Protein AF-A0A817XQY6-F1 (afdb_monomer_lite)

Foldseek 3Di:
DDDPPPPPLQAAPVPRDRDQWDADPVVRGIHHPVVVVVVVVVVVVVVVVVVVVVVVVVVVVVVVVVD

Sequence (67 aa):
MASSLSNVKQSCVKCDKGGGIAICSGCQQQFCVKHFVEHRQDLAIQMDNIGQQHDLLRRDLLKESSE

Secondary structure (DSSP, 8-state):
------------TTT---SSEEEETTTTEEEEHHHHHHHHHHHHHHHHHHHHHHHHHHHHHHHHTT-

Radius of gyration: 20.7 Å; chains: 1; bounding box: 34×32×66 Å

Structure (mmCIF, N/CA/C/O backbone):
data_AF-A0A817XQY6-F1
#
_entry.id   AF-A0A817XQY6-F1
#
loop_
_atom_site.group_PDB
_atom_site.id
_atom_site.type_symbol
_atom_site.label_atom_id
_atom_site.label_alt_id
_atom_site.label_comp_id
_atom_site.label_asym_id
_atom_site.label_entity_id
_atom_site.label_seq_id
_atom_site.pdbx_PDB_ins_code
_atom_site.Cartn_x
_atom_site.Cartn_y
_atom_site.Cartn_z
_atom_site.occupancy
_atom_site.B_iso_or_equiv
_atom_site.auth_seq_id
_atom_site.auth_comp_id
_atom_site.auth_asym_id
_atom_site.auth_atom_id
_atom_site.pdbx_PDB_model_num
ATOM 1 N N . MET A 1 1 ? 0.806 -30.666 -34.650 1.00 42.25 1 MET A N 1
ATOM 2 C CA . MET A 1 1 ? 0.349 -29.273 -34.467 1.00 42.25 1 MET A CA 1
ATOM 3 C C . MET A 1 1 ? 1.289 -28.633 -33.460 1.00 42.25 1 MET A C 1
ATOM 5 O O . MET A 1 1 ? 1.420 -29.172 -32.371 1.00 42.25 1 MET A O 1
ATOM 9 N N . ALA A 1 2 ? 2.053 -27.620 -33.872 1.00 41.72 2 ALA A N 1
ATOM 10 C CA . ALA A 1 2 ? 3.106 -27.018 -33.057 1.00 41.72 2 ALA A CA 1
ATOM 11 C C . ALA A 1 2 ? 2.493 -26.157 -31.944 1.00 41.72 2 ALA A C 1
ATOM 13 O O . ALA A 1 2 ? 1.705 -25.255 -32.220 1.00 41.72 2 ALA A O 1
ATOM 14 N N . SER A 1 3 ? 2.838 -26.457 -30.695 1.00 50.81 3 SER A N 1
ATOM 15 C CA . SER A 1 3 ? 2.468 -25.655 -29.533 1.00 50.81 3 SER A CA 1
ATOM 16 C C . SER A 1 3 ? 3.202 -24.318 -29.599 1.00 50.81 3 SER A C 1
ATOM 18 O O . SER A 1 3 ? 4.424 -24.266 -29.464 1.00 50.81 3 SER A O 1
ATOM 20 N N . SER A 1 4 ? 2.462 -23.238 -29.835 1.00 48.94 4 SER A N 1
ATOM 21 C CA . SER A 1 4 ? 2.971 -21.872 -29.772 1.00 48.94 4 SER A CA 1
ATOM 22 C C . SER A 1 4 ? 3.478 -21.578 -28.359 1.00 48.94 4 SER A C 1
ATOM 24 O O . SER A 1 4 ? 2.698 -21.280 -27.459 1.00 48.94 4 SER A O 1
ATOM 26 N N . LEU A 1 5 ? 4.793 -21.659 -28.153 1.00 53.88 5 LEU A N 1
ATOM 27 C CA . LEU A 1 5 ? 5.465 -21.083 -26.992 1.00 53.88 5 LEU A CA 1
ATOM 28 C C . LEU A 1 5 ? 5.443 -19.561 -27.156 1.00 53.88 5 LEU A C 1
ATOM 30 O O . LEU A 1 5 ? 6.395 -18.953 -27.645 1.00 53.88 5 LEU A O 1
ATOM 34 N N . SER A 1 6 ? 4.335 -18.930 -26.773 1.00 52.09 6 SER A N 1
ATOM 35 C CA . SER A 1 6 ? 4.337 -17.501 -26.495 1.00 52.09 6 SER A CA 1
ATOM 36 C C . SER A 1 6 ? 5.249 -17.291 -25.292 1.00 52.09 6 SER A C 1
ATOM 38 O O . SER A 1 6 ? 4.857 -17.534 -24.153 1.00 52.09 6 SER A O 1
ATOM 40 N N . ASN A 1 7 ? 6.489 -16.885 -25.554 1.00 51.12 7 ASN A N 1
ATOM 41 C CA . ASN A 1 7 ? 7.388 -16.329 -24.557 1.00 51.12 7 ASN A CA 1
ATOM 42 C C . ASN A 1 7 ? 6.733 -15.033 -24.060 1.00 51.12 7 ASN A C 1
ATOM 44 O O . ASN A 1 7 ? 6.957 -13.960 -24.623 1.00 51.12 7 ASN A O 1
ATOM 48 N N . VAL A 1 8 ? 5.808 -15.150 -23.101 1.00 58.94 8 VAL A N 1
ATOM 49 C CA . VAL A 1 8 ? 5.124 -14.008 -22.495 1.00 58.94 8 VAL A CA 1
ATOM 50 C C . VAL A 1 8 ? 6.209 -13.247 -21.756 1.00 58.94 8 VAL A C 1
ATOM 52 O O . VAL A 1 8 ? 6.589 -13.609 -20.644 1.00 58.94 8 VAL A O 1
ATOM 55 N N . LYS A 1 9 ? 6.767 -12.224 -22.413 1.00 60.50 9 LYS A N 1
ATOM 56 C CA . LYS A 1 9 ? 7.595 -11.215 -21.762 1.00 60.50 9 LYS A CA 1
ATOM 57 C C . LYS A 1 9 ? 6.742 -10.628 -20.655 1.00 60.50 9 LYS A C 1
ATOM 59 O O . LYS A 1 9 ? 5.863 -9.811 -20.902 1.00 60.50 9 LYS A O 1
ATOM 64 N N . GLN A 1 10 ? 6.988 -11.123 -19.457 1.00 71.56 10 GLN A N 1
ATOM 65 C CA . GLN A 1 10 ? 6.343 -10.700 -18.239 1.00 71.56 10 GLN A CA 1
ATOM 66 C C . GLN A 1 10 ? 6.506 -9.183 -18.098 1.00 71.56 10 GLN A C 1
ATOM 68 O O . GLN A 1 10 ? 7.625 -8.666 -18.041 1.00 71.56 10 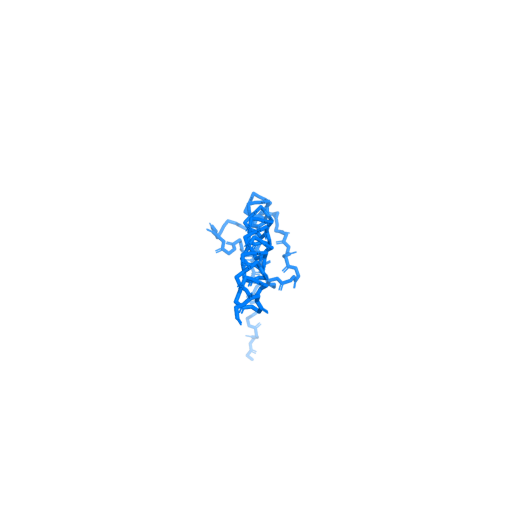GLN A O 1
ATOM 73 N N . SER A 1 11 ? 5.385 -8.465 -18.176 1.00 85.12 11 SER A N 1
ATOM 74 C CA . SER A 1 11 ? 5.329 -7.007 -18.163 1.00 85.12 11 SER A CA 1
ATOM 75 C C . SER A 1 11 ? 4.978 -6.500 -16.767 1.00 85.12 11 SER A C 1
ATOM 77 O O . SER A 1 11 ? 4.430 -7.209 -15.926 1.00 85.12 11 SER A O 1
ATOM 79 N N . CYS A 1 12 ? 5.337 -5.249 -16.493 1.00 90.50 12 CYS A N 1
ATOM 80 C CA . CYS A 1 12 ? 4.932 -4.589 -15.261 1.00 90.50 12 CYS A CA 1
ATOM 81 C C . CYS A 1 12 ? 3.409 -4.408 -15.221 1.00 90.50 12 CYS A C 1
ATOM 83 O O . CYS A 1 12 ? 2.881 -3.670 -16.049 1.00 90.50 12 CYS A O 1
ATOM 85 N N . VAL A 1 13 ? 2.739 -4.933 -14.193 1.00 90.44 13 VAL A N 1
ATOM 86 C CA . VAL A 1 13 ? 1.276 -4.836 -14.016 1.00 90.44 13 VAL A CA 1
ATOM 87 C C . VAL A 1 13 ? 0.750 -3.392 -13.975 1.00 90.44 13 VAL A C 1
ATOM 89 O O . VAL A 1 13 ? -0.403 -3.150 -14.307 1.00 90.44 13 VAL A O 1
ATOM 92 N N . LYS A 1 14 ? 1.588 -2.413 -13.588 1.00 90.44 14 LYS A N 1
ATOM 93 C CA . LYS A 1 14 ? 1.213 -0.984 -13.559 1.00 90.44 14 LYS A CA 1
ATOM 94 C C . LYS A 1 14 ? 1.421 -0.231 -14.884 1.00 90.44 14 LYS A C 1
ATOM 96 O O . LYS A 1 14 ? 0.825 0.826 -15.052 1.00 90.44 14 LYS A O 1
ATOM 101 N N . CYS A 1 15 ? 2.306 -0.668 -15.788 1.00 90.25 15 CYS A N 1
ATOM 102 C CA . CYS A 1 15 ? 2.679 0.172 -16.945 1.00 90.25 15 CYS A CA 1
ATOM 103 C C . CYS A 1 15 ? 3.041 -0.557 -18.238 1.00 90.25 15 CYS A C 1
ATOM 105 O O . CYS A 1 15 ? 3.465 0.101 -19.187 1.00 90.25 15 CYS A O 1
ATOM 107 N N . ASP A 1 16 ? 2.965 -1.886 -18.256 1.00 79.81 16 ASP A N 1
ATOM 108 C CA . ASP A 1 16 ? 3.234 -2.750 -19.409 1.00 79.81 16 ASP A CA 1
ATOM 109 C C . ASP A 1 16 ? 4.615 -2.600 -20.072 1.00 79.81 16 ASP A C 1
ATOM 111 O O . ASP A 1 16 ? 4.888 -3.169 -21.129 1.00 79.81 16 ASP A O 1
ATOM 115 N N . LYS A 1 17 ? 5.554 -1.896 -19.427 1.00 79.00 17 LYS A N 1
ATOM 116 C CA . LYS A 1 17 ? 6.945 -1.779 -19.884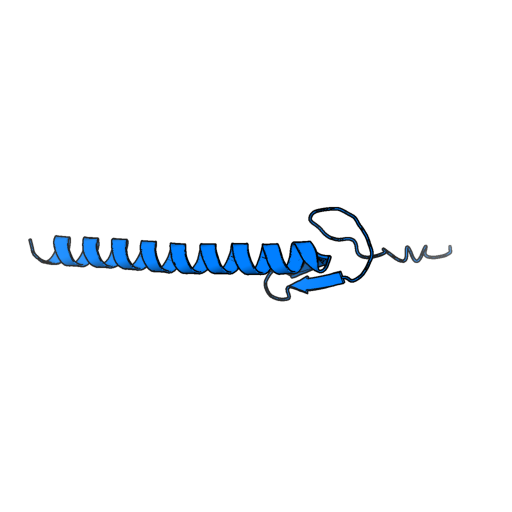 1.00 79.00 17 LYS A CA 1
ATOM 117 C C . LYS A 1 17 ? 7.764 -2.962 -19.359 1.00 79.00 17 LYS A C 1
ATOM 119 O O . LYS A 1 17 ? 7.832 -3.197 -18.153 1.00 79.00 17 LYS A O 1
ATOM 124 N N . GLY A 1 18 ? 8.364 -3.719 -20.280 1.00 61.53 18 GLY A N 1
ATOM 125 C CA . GLY A 1 18 ? 8.995 -5.023 -20.030 1.00 61.53 18 GLY A CA 1
ATOM 126 C C . GLY A 1 18 ? 10.523 -4.998 -19.954 1.00 61.53 18 GLY A C 1
ATOM 127 O O . GLY A 1 18 ? 11.191 -5.561 -20.819 1.00 61.53 18 GLY A O 1
ATOM 128 N N . GLY A 1 19 ? 11.087 -4.375 -18.918 1.00 64.62 19 GLY A N 1
ATOM 129 C CA . GLY A 1 19 ? 12.522 -4.456 -18.627 1.00 64.62 19 GLY A CA 1
ATOM 130 C C . GLY A 1 19 ? 12.801 -4.323 -17.131 1.00 64.62 19 GLY A C 1
ATOM 131 O O . GLY A 1 19 ? 12.302 -3.391 -16.505 1.00 64.62 19 GLY A O 1
ATOM 132 N N . GLY A 1 20 ? 13.578 -5.255 -16.563 1.00 65.75 20 GLY A N 1
ATOM 133 C CA . GLY A 1 20 ? 13.943 -5.262 -15.139 1.00 65.75 20 GLY A CA 1
ATOM 134 C C . GLY A 1 20 ? 12.743 -5.502 -14.220 1.00 65.75 20 GLY A C 1
ATOM 135 O O . GLY A 1 20 ? 12.314 -4.591 -13.510 1.00 65.75 20 GLY A O 1
ATOM 136 N N . ILE A 1 21 ? 12.179 -6.712 -14.277 1.00 79.19 21 ILE A N 1
ATOM 137 C CA . ILE A 1 21 ? 11.000 -7.089 -13.493 1.00 79.19 21 ILE A CA 1
ATOM 138 C C . ILE A 1 21 ? 11.382 -7.656 -12.122 1.00 79.19 21 ILE A C 1
ATOM 140 O O . ILE A 1 21 ? 12.254 -8.513 -12.009 1.00 79.19 21 ILE A O 1
ATOM 144 N N . ALA A 1 22 ? 10.700 -7.175 -11.087 1.00 88.75 22 ALA A N 1
ATOM 145 C CA . ALA A 1 22 ? 10.714 -7.718 -9.737 1.00 88.75 22 ALA A CA 1
ATOM 146 C C . ALA A 1 22 ? 9.331 -8.298 -9.417 1.00 88.75 22 ALA A C 1
ATOM 148 O O . ALA A 1 22 ? 8.304 -7.755 -9.836 1.00 88.75 22 ALA A O 1
ATOM 149 N N . ILE A 1 23 ? 9.308 -9.405 -8.678 1.00 91.75 23 ILE A N 1
ATOM 150 C CA . ILE A 1 23 ? 8.079 -10.099 -8.287 1.00 91.75 23 ILE A CA 1
ATOM 151 C C . ILE A 1 23 ? 7.839 -9.850 -6.801 1.00 91.75 23 ILE A C 1
ATOM 153 O O . ILE A 1 23 ? 8.720 -10.091 -5.976 1.00 91.75 23 ILE A O 1
ATOM 157 N N . CYS A 1 24 ? 6.641 -9.391 -6.451 1.00 94.31 24 CYS A N 1
ATOM 158 C CA . CYS A 1 24 ? 6.178 -9.398 -5.069 1.00 94.31 24 CYS A CA 1
ATOM 159 C C . CYS A 1 24 ? 5.538 -10.759 -4.781 1.00 94.31 24 CYS A C 1
ATOM 161 O O . CYS A 1 24 ? 4.434 -11.019 -5.254 1.00 94.31 24 CYS A O 1
ATOM 163 N N . SER A 1 25 ? 6.199 -11.628 -4.012 1.00 92.75 25 SER A N 1
ATOM 164 C CA . SER A 1 25 ? 5.670 -12.969 -3.706 1.00 92.75 25 SER A CA 1
ATOM 165 C C . SER A 1 25 ? 4.374 -12.938 -2.892 1.00 92.75 25 SER A C 1
ATOM 167 O O . SER A 1 25 ? 3.542 -13.822 -3.053 1.00 92.75 25 SER A O 1
ATOM 169 N N . GLY A 1 26 ? 4.177 -11.915 -2.051 1.00 93.31 26 GLY A N 1
ATOM 170 C CA . GLY A 1 26 ? 2.949 -11.760 -1.262 1.00 93.31 26 GLY A CA 1
ATOM 171 C C . GLY A 1 26 ? 1.728 -11.440 -2.126 1.00 93.31 26 GLY A C 1
ATOM 172 O O . GLY A 1 26 ? 0.668 -12.027 -1.941 1.00 93.31 26 GLY A O 1
ATOM 173 N N . CYS A 1 27 ? 1.889 -10.552 -3.110 1.00 93.44 27 CYS A N 1
ATOM 174 C CA . CYS A 1 27 ? 0.810 -10.166 -4.024 1.00 93.44 27 CYS A CA 1
ATOM 175 C C . CYS A 1 27 ? 0.759 -11.017 -5.301 1.00 93.44 27 CYS A C 1
ATOM 177 O O . CYS A 1 27 ? -0.196 -10.904 -6.061 1.00 93.44 27 CYS A O 1
ATOM 179 N N . GLN A 1 28 ? 1.787 -11.833 -5.554 1.00 91.81 28 GLN A N 1
ATOM 180 C CA . GLN A 1 28 ? 1.981 -12.614 -6.782 1.00 91.81 28 GLN A CA 1
ATOM 181 C C . GLN A 1 28 ? 1.922 -11.751 -8.055 1.00 91.81 28 GLN A C 1
ATOM 18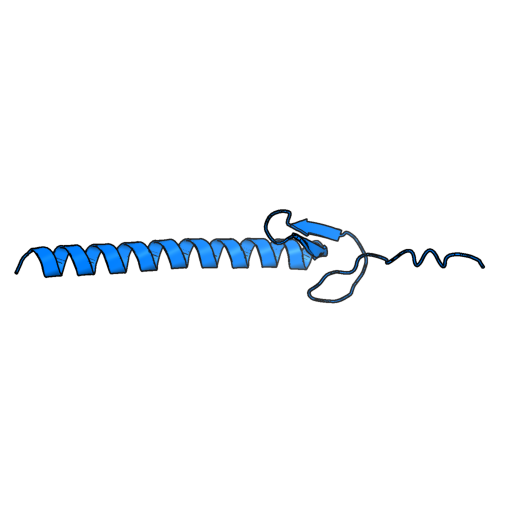3 O O . GLN A 1 28 ? 1.453 -12.179 -9.107 1.00 91.81 28 GLN A O 1
ATOM 188 N N . GLN A 1 29 ? 2.413 -10.514 -7.957 1.00 90.88 29 GLN A N 1
ATOM 189 C CA . GLN A 1 29 ? 2.393 -9.522 -9.032 1.00 90.88 29 GLN A CA 1
ATOM 190 C C . GLN A 1 29 ? 3.804 -9.119 -9.445 1.00 90.88 29 GLN A C 1
ATOM 192 O O . GLN A 1 29 ? 4.752 -9.175 -8.656 1.00 90.88 29 GLN A O 1
ATOM 197 N N . GLN A 1 30 ? 3.925 -8.695 -10.699 1.00 90.88 30 GLN A N 1
ATOM 198 C CA . GLN A 1 30 ? 5.196 -8.357 -11.324 1.00 90.88 30 GLN A CA 1
ATOM 199 C C . GLN A 1 30 ? 5.230 -6.887 -11.689 1.00 90.88 30 GLN A C 1
ATOM 201 O O . GLN A 1 30 ? 4.284 -6.340 -12.255 1.00 90.88 30 GLN A O 1
ATOM 206 N N . PHE A 1 31 ? 6.345 -6.246 -11.381 1.00 92.31 31 PHE A N 1
ATOM 207 C CA . PHE A 1 31 ? 6.500 -4.811 -11.524 1.00 92.31 31 PHE A CA 1
ATOM 208 C C . PHE A 1 31 ? 7.856 -4.507 -12.141 1.00 92.31 31 PHE A C 1
ATOM 210 O O . PHE A 1 31 ? 8.828 -5.214 -11.891 1.00 92.31 31 PHE A O 1
ATOM 217 N N . CYS A 1 32 ? 7.963 -3.420 -12.898 1.00 92.69 32 CYS A N 1
ATOM 218 C CA . CYS A 1 32 ? 9.275 -2.838 -13.150 1.00 92.69 32 CYS A CA 1
ATOM 219 C C . CYS A 1 32 ? 9.818 -2.247 -11.841 1.00 92.69 32 CYS A C 1
ATOM 221 O O . CYS A 1 32 ? 9.045 -1.924 -10.936 1.00 92.69 32 CYS A O 1
ATOM 223 N N . VAL A 1 33 ? 11.135 -2.057 -11.751 1.00 90.19 33 VAL A N 1
ATOM 224 C CA . VAL A 1 33 ? 11.807 -1.571 -10.528 1.00 90.19 33 VAL A CA 1
ATOM 225 C C . VAL A 1 33 ? 11.112 -0.354 -9.902 1.00 90.19 33 VAL A C 1
ATOM 227 O O . VAL A 1 33 ? 10.868 -0.342 -8.699 1.00 90.19 33 VAL A O 1
ATOM 230 N N . LYS A 1 34 ? 10.725 0.643 -10.712 1.00 92.06 34 LYS A N 1
ATOM 231 C CA . LYS A 1 34 ? 10.021 1.842 -10.228 1.00 92.06 34 LYS A CA 1
ATOM 232 C C . LYS A 1 34 ? 8.704 1.487 -9.527 1.00 92.06 34 LYS A C 1
ATOM 234 O O . LYS A 1 34 ? 8.504 1.839 -8.370 1.00 92.06 34 LYS A O 1
ATOM 239 N N . HIS A 1 35 ? 7.828 0.758 -10.216 1.00 93.81 35 HIS A N 1
ATOM 240 C CA . HIS A 1 35 ? 6.516 0.398 -9.680 1.00 93.81 35 HIS A CA 1
ATOM 241 C C . HIS A 1 35 ? 6.599 -0.633 -8.551 1.00 93.81 35 HIS A C 1
ATOM 243 O O . HIS A 1 35 ? 5.682 -0.699 -7.741 1.00 93.81 35 HIS A O 1
ATOM 249 N N . PHE A 1 36 ? 7.690 -1.400 -8.460 1.00 94.00 36 PHE A N 1
ATOM 250 C CA . PHE A 1 36 ? 7.954 -2.280 -7.323 1.00 94.00 36 PHE A CA 1
ATOM 251 C C . PHE A 1 36 ? 8.236 -1.481 -6.044 1.00 94.00 36 PHE A C 1
ATOM 253 O O . PHE A 1 36 ? 7.712 -1.809 -4.981 1.00 94.00 36 PHE A O 1
ATOM 260 N N . VAL A 1 37 ? 9.029 -0.407 -6.143 1.00 94.50 37 VAL A N 1
ATOM 261 C CA . VAL A 1 37 ? 9.307 0.490 -5.009 1.00 94.50 37 VAL A CA 1
ATOM 262 C C . VAL A 1 37 ? 8.039 1.211 -4.563 1.00 94.50 37 VAL A C 1
ATOM 264 O O . VAL A 1 37 ? 7.748 1.226 -3.369 1.00 94.50 37 VAL A O 1
ATOM 267 N N . GLU A 1 38 ? 7.260 1.742 -5.507 1.00 96.44 38 GLU A N 1
ATOM 268 C CA . GLU A 1 38 ? 5.958 2.353 -5.209 1.00 96.44 38 GLU A CA 1
ATOM 269 C C . GLU A 1 38 ? 5.013 1.346 -4.547 1.00 96.44 38 GLU A C 1
ATOM 271 O O . GLU A 1 38 ? 4.454 1.627 -3.497 1.00 96.44 38 GLU A O 1
ATOM 276 N N . HIS A 1 39 ? 4.907 0.130 -5.091 1.00 96.00 39 HIS A N 1
ATOM 277 C CA . HIS A 1 39 ? 4.087 -0.929 -4.507 1.00 96.00 39 HIS A CA 1
ATOM 278 C C . HIS A 1 39 ? 4.491 -1.251 -3.060 1.00 96.00 39 HIS A C 1
ATOM 280 O O . HIS A 1 39 ? 3.632 -1.400 -2.193 1.00 96.00 39 HIS A O 1
ATOM 286 N N . ARG A 1 40 ? 5.795 -1.315 -2.765 1.00 96.31 40 ARG A N 1
ATOM 287 C CA . ARG A 1 40 ? 6.281 -1.518 -1.393 1.00 96.31 40 ARG A CA 1
ATOM 288 C C . ARG A 1 40 ? 5.886 -0.365 -0.464 1.00 96.31 40 ARG A C 1
ATOM 290 O O . ARG A 1 40 ? 5.576 -0.620 0.696 1.00 96.31 40 ARG A O 1
ATOM 297 N N . GLN A 1 41 ? 5.917 0.877 -0.946 1.00 98.06 41 GLN A N 1
ATOM 298 C CA . GLN A 1 41 ? 5.468 2.041 -0.172 1.00 98.06 41 GLN A CA 1
ATOM 299 C C . GLN A 1 41 ? 3.957 1.991 0.076 1.00 98.06 41 GLN A C 1
ATOM 301 O O . GLN A 1 41 ? 3.531 2.158 1.216 1.00 98.06 41 GLN A O 1
ATOM 306 N N . ASP A 1 42 ? 3.167 1.661 -0.949 1.00 97.69 42 ASP A N 1
ATOM 307 C CA . ASP A 1 42 ? 1.712 1.498 -0.846 1.00 97.69 42 ASP A CA 1
ATOM 308 C C . ASP A 1 42 ? 1.343 0.448 0.222 1.00 97.69 42 ASP A C 1
ATOM 310 O O . ASP A 1 42 ? 0.409 0.646 1.000 1.00 97.69 42 ASP A O 1
ATOM 314 N N . LEU A 1 43 ? 2.085 -0.667 0.286 1.00 97.56 43 LEU A N 1
ATOM 315 C CA . LEU A 1 43 ? 1.888 -1.709 1.301 1.00 97.56 43 LEU A CA 1
ATOM 316 C C . LEU A 1 43 ? 2.251 -1.242 2.717 1.00 97.56 43 LEU A C 1
ATOM 318 O O . LEU A 1 43 ? 1.556 -1.599 3.665 1.00 97.56 43 LEU A O 1
ATOM 322 N N . ALA A 1 44 ? 3.317 -0.453 2.874 1.00 97.81 44 ALA A N 1
ATOM 323 C CA . ALA A 1 44 ? 3.702 0.089 4.177 1.00 97.81 44 ALA A CA 1
ATOM 324 C C . ALA A 1 44 ? 2.612 1.020 4.731 1.00 97.81 44 ALA A C 1
ATOM 326 O O . ALA A 1 44 ? 2.178 0.847 5.865 1.00 97.81 44 ALA A O 1
ATOM 327 N N . ILE A 1 45 ? 2.089 1.917 3.888 1.00 98.25 45 ILE A N 1
ATOM 328 C CA . ILE A 1 45 ? 0.996 2.829 4.254 1.00 98.25 45 ILE A CA 1
ATOM 329 C C . ILE A 1 45 ? -0.258 2.046 4.665 1.00 98.25 45 ILE A C 1
ATOM 331 O O . ILE A 1 45 ? -0.902 2.372 5.660 1.00 98.25 45 ILE A O 1
ATOM 335 N N . GLN A 1 46 ? -0.609 0.992 3.923 1.00 98.00 46 GLN A N 1
ATOM 336 C CA . GLN A 1 46 ? -1.744 0.136 4.278 1.00 98.00 46 GLN A CA 1
ATOM 337 C C . GLN A 1 46 ? -1.552 -0.547 5.636 1.00 98.00 46 GLN A C 1
ATOM 339 O O . GLN A 1 46 ? -2.499 -0.610 6.417 1.00 98.00 46 GLN A O 1
ATOM 344 N N . MET A 1 47 ? -0.342 -1.024 5.936 1.00 97.88 47 MET A N 1
ATOM 345 C CA . MET A 1 47 ? -0.037 -1.651 7.223 1.00 97.88 47 MET A CA 1
ATOM 346 C C . MET A 1 47 ? -0.176 -0.659 8.384 1.00 97.88 47 MET A C 1
ATOM 348 O O . MET A 1 47 ? -0.804 -0.980 9.394 1.00 97.88 47 MET A O 1
ATOM 352 N N . ASP A 1 48 ? 0.344 0.559 8.218 1.00 98.31 48 ASP A N 1
ATOM 353 C CA . ASP A 1 48 ? 0.224 1.620 9.221 1.00 98.31 48 ASP A CA 1
ATOM 354 C C . ASP A 1 48 ? -1.247 1.983 9.472 1.00 98.31 48 ASP A C 1
ATOM 356 O O . ASP A 1 48 ? -1.674 2.101 10.623 1.00 98.31 48 ASP A O 1
ATOM 360 N N . ASN A 1 49 ? -2.051 2.081 8.409 1.00 98.31 49 ASN A N 1
ATOM 361 C CA . ASN A 1 49 ? -3.487 2.342 8.517 1.00 98.31 49 ASN A CA 1
ATOM 362 C C . ASN A 1 49 ? -4.218 1.234 9.289 1.00 98.31 49 ASN A C 1
ATOM 364 O O . ASN A 1 49 ? -5.035 1.541 10.157 1.00 98.31 49 ASN A O 1
ATOM 368 N N . ILE A 1 50 ? -3.903 -0.041 9.030 1.00 98.31 50 ILE A N 1
ATOM 369 C CA . ILE A 1 50 ? -4.484 -1.170 9.777 1.00 98.31 50 ILE A CA 1
ATOM 370 C C . ILE A 1 50 ? -4.148 -1.053 11.269 1.00 98.31 50 ILE A C 1
ATOM 372 O O . ILE A 1 50 ? -5.033 -1.227 12.108 1.00 98.31 50 ILE A O 1
ATOM 376 N N . GLY A 1 51 ? -2.900 -0.712 11.611 1.00 98.06 51 GLY A N 1
ATOM 377 C CA . GLY A 1 51 ? -2.488 -0.486 12.999 1.00 98.06 51 GLY A CA 1
ATOM 378 C C . GLY A 1 51 ? -3.282 0.636 13.672 1.00 98.06 51 GLY A C 1
ATOM 379 O O . GLY A 1 51 ? -3.826 0.452 14.761 1.00 98.06 51 GLY A O 1
ATOM 380 N N . GLN A 1 52 ? -3.443 1.769 12.987 1.00 98.25 52 GLN A N 1
ATOM 381 C CA . GLN A 1 52 ? -4.237 2.892 13.493 1.00 98.25 52 GLN A CA 1
ATOM 382 C C . GLN A 1 52 ? -5.712 2.524 13.700 1.00 98.25 52 GLN A C 1
ATOM 384 O O . GLN A 1 52 ? -6.301 2.896 14.717 1.00 98.25 52 GLN A O 1
ATOM 389 N N . GLN A 1 53 ? -6.314 1.784 12.763 1.00 98.19 53 GLN A N 1
ATOM 390 C CA . GLN A 1 53 ? -7.699 1.321 12.877 1.00 98.19 53 GLN A CA 1
ATOM 391 C C . GLN A 1 53 ? -7.878 0.341 14.039 1.00 98.19 53 GLN A C 1
ATOM 393 O O . GLN A 1 53 ? -8.854 0.446 14.782 1.00 98.19 53 GLN A O 1
ATOM 398 N N . HIS A 1 54 ? -6.927 -0.572 14.234 1.00 98.12 54 HIS A N 1
ATOM 399 C CA . HIS A 1 54 ? -6.919 -1.476 15.378 1.00 98.12 54 HIS A CA 1
ATOM 400 C C . HIS A 1 54 ? -6.847 -0.706 16.706 1.00 98.12 54 HIS A C 1
ATOM 402 O O . HIS A 1 54 ? -7.608 -0.993 17.631 1.00 98.12 54 HIS A O 1
ATOM 408 N N . ASP A 1 55 ? -5.974 0.297 16.804 1.00 97.06 55 ASP A N 1
ATOM 409 C CA . ASP A 1 55 ? -5.829 1.102 18.019 1.00 97.06 55 ASP A CA 1
ATOM 410 C C . ASP A 1 55 ? -7.074 1.939 18.322 1.00 97.06 55 ASP A C 1
ATOM 412 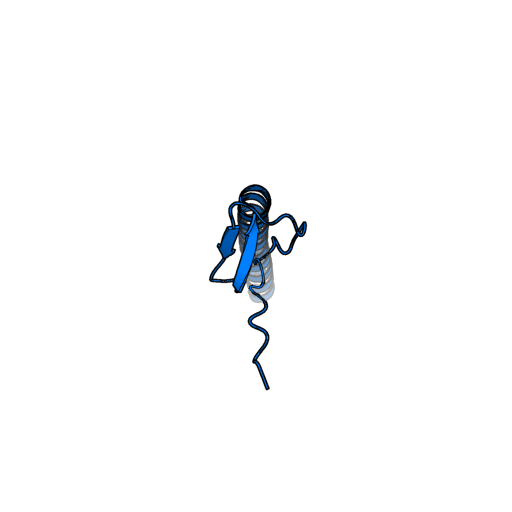O O . ASP A 1 55 ? -7.441 2.096 19.488 1.00 97.06 55 ASP A O 1
ATOM 416 N N . LEU A 1 56 ? -7.734 2.466 17.286 1.00 97.25 56 LEU A N 1
ATOM 417 C CA . LEU A 1 56 ? -9.031 3.132 17.417 1.00 97.25 56 LEU A CA 1
ATOM 418 C C . LEU A 1 56 ? -10.080 2.165 17.967 1.00 97.25 56 LEU A C 1
ATOM 420 O O . LEU A 1 56 ? -10.632 2.431 19.032 1.00 97.25 56 LEU A O 1
ATOM 424 N N . LEU A 1 57 ? -10.257 1.010 17.321 1.00 97.00 57 LEU A N 1
ATOM 425 C CA . LEU A 1 57 ? -11.213 -0.010 17.751 1.00 97.00 57 LEU A CA 1
ATOM 426 C C . LEU A 1 57 ? -10.966 -0.444 19.201 1.00 97.00 57 LEU A C 1
ATOM 428 O O . LEU A 1 57 ? -11.894 -0.536 20.000 1.00 97.00 57 LEU A O 1
ATOM 432 N N . ARG A 1 58 ? -9.703 -0.675 19.571 1.00 96.56 58 ARG A N 1
ATOM 433 C CA . ARG A 1 58 ? -9.337 -1.058 20.936 1.00 96.56 58 ARG A CA 1
ATOM 434 C C . ARG A 1 58 ? -9.684 0.029 21.950 1.00 96.56 58 ARG A C 1
ATOM 436 O O . ARG A 1 58 ? -10.155 -0.294 23.038 1.00 96.56 58 ARG A O 1
ATOM 443 N N . ARG A 1 59 ? -9.431 1.302 21.627 1.00 95.69 59 ARG A N 1
ATOM 444 C CA . ARG A 1 59 ? -9.807 2.423 22.502 1.00 95.69 59 ARG A CA 1
ATOM 445 C C . ARG A 1 59 ? -11.316 2.507 22.681 1.00 95.69 59 ARG A C 1
ATOM 447 O O . ARG A 1 59 ? -11.751 2.760 23.799 1.00 95.69 59 ARG A O 1
ATOM 454 N N . ASP A 1 60 ? -12.075 2.303 21.614 1.00 95.56 60 ASP A N 1
ATOM 455 C CA . ASP A 1 60 ? -13.533 2.400 21.654 1.00 95.56 60 ASP A CA 1
ATOM 456 C C . ASP A 1 60 ? -14.128 1.279 22.519 1.00 95.56 60 ASP A C 1
ATOM 458 O O . ASP A 1 60 ? -14.875 1.566 23.450 1.00 95.56 60 ASP A O 1
ATOM 462 N N . LEU A 1 61 ? -13.659 0.037 22.350 1.00 95.56 61 LEU A N 1
ATOM 463 C CA . LEU A 1 61 ? -14.069 -1.095 23.194 1.00 95.56 61 LEU A CA 1
ATOM 464 C C . LEU A 1 61 ? -13.738 -0.893 24.681 1.00 95.56 61 LEU A C 1
ATOM 466 O O . LEU A 1 61 ? -14.532 -1.236 25.554 1.00 95.56 61 LEU A O 1
ATOM 470 N N . LEU A 1 62 ? -12.559 -0.343 24.993 1.00 94.19 62 LEU A N 1
ATOM 471 C CA . LEU A 1 62 ? -12.165 -0.089 26.384 1.00 94.19 62 LEU A CA 1
ATOM 472 C C . LEU A 1 62 ? -13.003 1.020 27.033 1.00 94.19 62 LEU A C 1
ATOM 474 O O . LEU A 1 62 ? -13.309 0.929 28.224 1.00 94.19 62 LEU A O 1
ATOM 478 N N . LYS A 1 63 ? -13.392 2.044 26.264 1.00 87.00 63 LYS A N 1
ATOM 479 C CA . LYS A 1 63 ? -14.297 3.096 26.743 1.00 87.00 63 LYS A CA 1
ATOM 480 C C . LYS A 1 63 ? -15.687 2.537 27.042 1.00 87.00 63 LYS A C 1
ATOM 482 O O . LYS A 1 63 ? -16.183 2.788 28.130 1.00 87.00 63 LYS A O 1
ATOM 487 N N . GLU A 1 64 ? -16.250 1.730 26.143 1.00 70.62 64 GLU A N 1
ATOM 488 C CA . GLU A 1 64 ? -17.566 1.099 26.342 1.00 70.62 64 GLU A CA 1
ATOM 489 C C . GLU A 1 64 ? -17.582 0.110 27.519 1.00 70.62 64 GLU A C 1
ATOM 491 O O . GLU A 1 64 ? -18.581 -0.009 28.214 1.00 70.62 64 GLU A O 1
ATOM 496 N N . SER A 1 65 ? -16.470 -0.579 27.801 1.00 63.78 65 SER A N 1
ATOM 497 C CA . SER A 1 65 ? -16.380 -1.509 28.943 1.00 63.78 65 SER A CA 1
ATOM 498 C C . 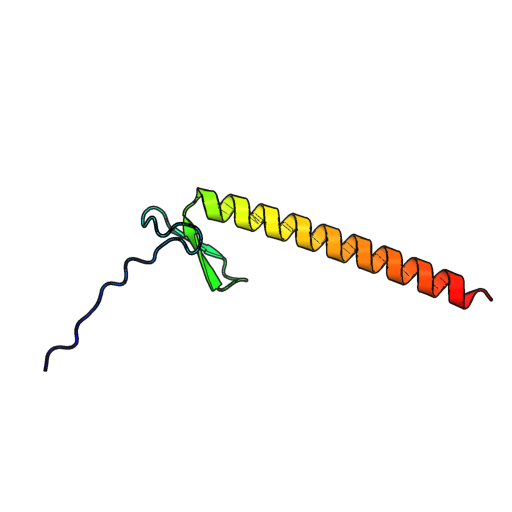SER A 1 65 ? -16.322 -0.840 30.326 1.00 63.78 65 SER A C 1
ATOM 500 O O . SER A 1 65 ? -16.271 -1.539 31.338 1.00 63.78 65 SER A O 1
ATOM 502 N N . SER A 1 66 ? -16.270 0.495 30.370 1.00 60.38 66 SER A N 1
ATOM 503 C CA . SER A 1 66 ? -16.157 1.2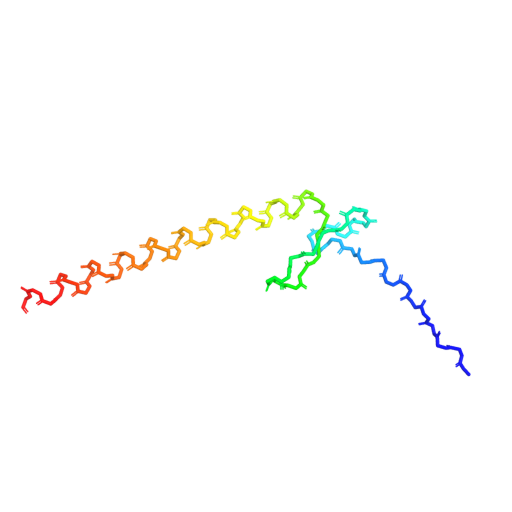89 31.601 1.00 60.38 66 SER A CA 1
ATOM 504 C C . SER A 1 66 ? -17.471 1.981 32.006 1.00 60.38 66 SER A C 1
ATOM 506 O O . SER A 1 66 ? -17.449 2.775 32.949 1.00 60.38 66 SER A O 1
ATOM 508 N N . GLU A 1 67 ? -18.581 1.695 31.315 1.00 51.00 67 GLU A N 1
ATOM 509 C CA . GLU A 1 67 ? -19.941 2.185 31.612 1.00 51.00 67 GLU A CA 1
ATOM 510 C C . GLU A 1 67 ? -20.864 1.083 32.156 1.00 51.00 67 GLU A C 1
ATOM 512 O O . GLU A 1 67 ? -20.741 -0.087 31.723 1.00 51.00 67 GLU A O 1
#

pLDDT: mean 84.31, std 17.03, range [41.72, 98.31]